Protein AF-A0A6N7FIV6-F1 (afdb_monomer_lite)

pLDDT: mean 71.94, std 13.01, range [30.47, 88.19]

Foldseek 3Di:
DDDDDDDDPFFPKDKWFFDPVVVVVCVVVLCVLQVVLVVLQVVLVVCPPVDDVVSNVVSVVSNVVSCVVSVVVVVVVQQAFGMWIDGPQWIWGHGNHDIDIDGLQQFAEWEWDDDPNWIKIWTAGPVRDIDIHTCNIPCNVVVVVVSCVSPVNYHYHYPPPVPD

Secondary structure (DSSP, 8-state):
-------------EEEEBPHHHHHHHHHHHIIIIIHHHHHHHHHHHTG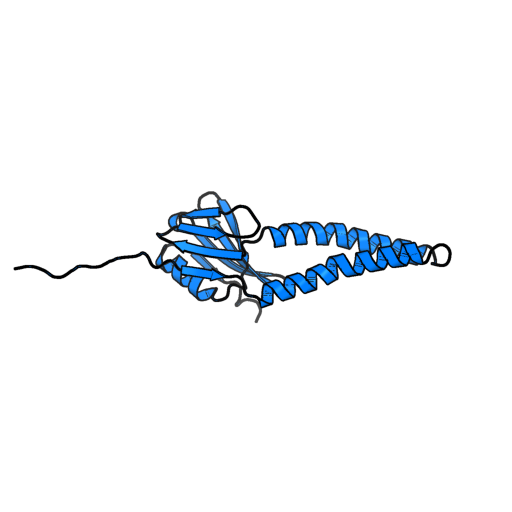GGS-HHHHHHHHHHHHHHHHHHHHHHHHHHTSEEEEEEETTEEEEEESS--EEEEGGGEEEEEEEEETTEEEEEEEETTSPEEEEES-BTTHHHHHHHHHHH-TT-EEEE-GGG--

Radius of gyration: 22.64 Å; chains: 1; bounding box: 50×46×78 Å

Structure (mmCIF, N/CA/C/O backbone):
data_AF-A0A6N7FIV6-F1
#
_entry.id   AF-A0A6N7FIV6-F1
#
loop_
_atom_site.group_PDB
_atom_site.id
_atom_site.type_symbol
_atom_site.label_atom_id
_atom_site.label_alt_id
_atom_site.label_comp_id
_atom_site.label_asym_id
_atom_site.label_entity_id
_atom_site.label_seq_id
_atom_site.pdbx_PDB_ins_code
_atom_site.Cartn_x
_atom_site.Cartn_y
_atom_site.Cartn_z
_atom_site.occupancy
_atom_site.B_iso_or_equiv
_atom_site.auth_seq_id
_atom_site.auth_comp_id
_atom_site.auth_asym_id
_atom_site.auth_atom_id
_atom_site.pdbx_PDB_model_num
ATOM 1 N N . MET A 1 1 ? -23.741 -34.249 41.414 1.00 38.47 1 MET A N 1
ATOM 2 C CA . MET A 1 1 ? -22.279 -34.262 41.183 1.00 38.47 1 MET A CA 1
ATOM 3 C C . MET A 1 1 ? -22.027 -33.579 39.847 1.00 38.47 1 MET A C 1
ATOM 5 O O . MET A 1 1 ? -22.853 -33.759 38.964 1.00 38.47 1 MET A O 1
ATOM 9 N N . GLY A 1 2 ? -21.026 -32.690 39.804 1.00 35.00 2 GLY A N 1
ATOM 10 C CA . GLY A 1 2 ? -20.887 -31.552 38.875 1.00 35.00 2 GLY A CA 1
ATOM 11 C C . GLY A 1 2 ? -20.759 -31.904 37.394 1.00 35.00 2 GLY A C 1
ATOM 12 O O . GLY A 1 2 ? -20.606 -33.063 37.041 1.00 35.00 2 GLY A O 1
ATOM 13 N N . GLY A 1 3 ? -20.808 -30.966 36.459 1.00 32.06 3 GLY A N 1
ATOM 14 C CA . GLY A 1 3 ? -20.858 -29.503 36.459 1.00 32.06 3 GLY A CA 1
ATOM 15 C C . GLY A 1 3 ? -20.704 -29.089 34.979 1.00 32.06 3 GLY A C 1
ATOM 16 O O . GLY A 1 3 ? -20.146 -29.874 34.209 1.00 32.06 3 GLY A O 1
ATOM 17 N N . PRO A 1 4 ? -21.245 -27.946 34.532 1.00 41.91 4 PRO A N 1
ATOM 18 C CA . PRO A 1 4 ? -21.159 -27.526 33.134 1.00 41.91 4 PRO A CA 1
ATOM 19 C C . PRO A 1 4 ? -19.727 -27.077 32.809 1.00 41.91 4 PRO A C 1
ATOM 21 O O . PRO A 1 4 ? -19.165 -26.253 33.526 1.00 41.91 4 PRO A O 1
ATOM 24 N N . ASN A 1 5 ? -19.129 -27.613 31.741 1.00 42.50 5 ASN A N 1
ATOM 25 C CA . ASN A 1 5 ? -17.876 -27.075 31.212 1.00 42.50 5 ASN A CA 1
ATOM 26 C C . ASN A 1 5 ? -18.172 -25.741 30.516 1.00 42.50 5 ASN A C 1
ATOM 28 O O . ASN A 1 5 ? -18.743 -25.699 29.427 1.00 42.50 5 ASN A O 1
ATOM 32 N N . GLU A 1 6 ? -17.803 -24.668 31.203 1.00 45.75 6 GLU A N 1
ATOM 33 C CA . GLU A 1 6 ? -17.702 -23.296 30.717 1.00 45.75 6 GLU A CA 1
ATOM 34 C C . GLU A 1 6 ? -16.519 -23.108 29.724 1.00 45.75 6 GLU A C 1
ATOM 36 O O . GLU A 1 6 ? -15.737 -24.037 29.501 1.00 45.75 6 GLU A O 1
ATOM 41 N N . PRO A 1 7 ? -16.433 -21.946 29.043 1.00 44.00 7 PRO A N 1
ATOM 42 C CA . PRO A 1 7 ? -16.134 -21.837 27.618 1.00 44.00 7 PRO A CA 1
ATOM 43 C C . PRO A 1 7 ? -14.657 -21.567 27.303 1.00 44.00 7 PRO A C 1
ATOM 45 O O . PRO A 1 7 ? -13.984 -20.778 27.963 1.00 44.00 7 PRO A O 1
ATOM 48 N N . GLY A 1 8 ? -14.167 -22.151 26.208 1.00 30.47 8 GLY A N 1
ATOM 49 C CA . GLY A 1 8 ? -12.886 -21.780 25.606 1.00 30.47 8 GLY A CA 1
ATOM 50 C C . GLY A 1 8 ? -13.025 -20.499 24.789 1.00 30.47 8 GLY A C 1
ATOM 51 O O . GLY A 1 8 ? -13.225 -20.559 23.579 1.00 30.47 8 GLY A O 1
ATOM 52 N N . GLY A 1 9 ? -12.944 -19.345 25.451 1.00 35.38 9 GLY A N 1
ATOM 53 C CA . GLY A 1 9 ? -12.804 -18.041 24.805 1.00 35.38 9 GLY A CA 1
ATOM 54 C C . GLY A 1 9 ? -11.436 -17.911 24.138 1.00 35.38 9 GLY A C 1
ATOM 55 O O . GLY A 1 9 ? -10.504 -17.383 24.733 1.00 35.38 9 GLY A O 1
ATOM 56 N N . GLY A 1 10 ? -11.307 -18.416 22.912 1.00 34.97 10 GLY A N 1
ATOM 57 C CA . GLY A 1 10 ? -10.235 -18.012 22.008 1.00 34.97 10 GLY A CA 1
ATOM 58 C C . GLY A 1 10 ? -10.625 -16.683 21.375 1.00 34.97 10 GLY A C 1
ATOM 59 O O . GLY A 1 10 ? -11.652 -16.616 20.698 1.00 34.97 10 GLY A O 1
ATOM 60 N N . GLY A 1 11 ? -9.846 -15.625 21.611 1.00 49.06 11 GLY A N 1
ATOM 61 C CA . GLY A 1 11 ? -9.978 -14.385 20.851 1.00 49.06 11 GLY A CA 1
ATOM 62 C C . GLY A 1 11 ? -9.944 -14.728 19.363 1.00 49.06 11 GLY A C 1
ATOM 63 O O . GLY A 1 11 ? -9.044 -15.432 18.909 1.00 49.06 11 GLY A O 1
ATOM 64 N N . ALA A 1 12 ? -10.978 -14.338 18.617 1.00 64.69 12 ALA A N 1
ATOM 65 C CA . ALA A 1 12 ? -11.106 -14.713 17.217 1.00 64.69 12 ALA A CA 1
ATOM 66 C C . ALA A 1 12 ? -9.982 -14.046 16.416 1.00 64.69 12 ALA A C 1
ATOM 68 O O . ALA A 1 12 ? -10.079 -12.874 16.057 1.00 64.69 12 ALA A O 1
ATOM 69 N N . ARG A 1 13 ? -8.903 -14.790 16.161 1.00 79.81 13 ARG A N 1
ATOM 70 C CA . ARG A 1 13 ? -7.835 -14.381 15.255 1.00 79.81 13 ARG A CA 1
ATOM 71 C C . ARG A 1 13 ? -8.432 -14.208 13.864 1.00 79.81 13 ARG A C 1
ATOM 73 O O . ARG A 1 13 ? -8.886 -15.178 13.258 1.00 79.81 13 ARG A O 1
ATOM 80 N N . GLN A 1 14 ? -8.430 -12.977 13.373 1.00 81.81 14 GLN A N 1
ATOM 81 C CA . GLN A 1 14 ? -8.892 -12.641 12.030 1.00 81.81 14 GLN A CA 1
ATOM 82 C C . GLN A 1 14 ? -7.689 -12.261 11.171 1.00 81.81 14 GLN A C 1
ATOM 84 O O . GLN A 1 14 ? -6.810 -11.519 11.610 1.00 81.81 14 GLN A O 1
ATOM 89 N N . GLU A 1 15 ? -7.618 -12.820 9.966 1.00 85.38 15 GLU A N 1
ATOM 90 C CA . GLU A 1 15 ? -6.507 -12.643 9.035 1.00 85.38 15 GLU A CA 1
ATOM 91 C C . GLU A 1 15 ? -7.041 -12.134 7.697 1.00 85.38 15 GLU A C 1
ATOM 93 O O . GLU A 1 15 ? -7.971 -12.713 7.140 1.00 85.38 15 GLU A O 1
ATOM 98 N N . TRP A 1 16 ? -6.418 -11.080 7.176 1.00 84.44 16 TRP A N 1
ATOM 99 C CA . TRP A 1 16 ? -6.688 -10.515 5.860 1.00 84.44 16 TRP A CA 1
ATOM 100 C C . TRP A 1 16 ? -5.430 -10.602 5.013 1.00 84.44 16 TRP A C 1
ATOM 102 O O . TRP A 1 16 ? -4.357 -10.125 5.403 1.00 84.44 16 TRP A O 1
ATOM 112 N N . ARG A 1 17 ? -5.565 -11.210 3.839 1.00 82.75 17 ARG A N 1
ATOM 113 C CA . ARG A 1 17 ? -4.484 -11.341 2.867 1.00 82.75 17 ARG A CA 1
ATOM 114 C C . ARG A 1 17 ? -4.670 -10.353 1.735 1.00 82.75 17 ARG A C 1
ATOM 116 O O . ARG A 1 17 ? -5.774 -9.894 1.446 1.00 82.75 17 ARG A O 1
ATOM 123 N N . VAL A 1 18 ? -3.549 -9.996 1.128 1.00 77.25 18 VAL A N 1
ATOM 124 C CA . VAL A 1 18 ? -3.545 -9.258 -0.131 1.00 77.25 18 VAL A CA 1
ATOM 125 C C . VAL A 1 18 ? -4.070 -10.174 -1.228 1.00 77.25 18 VAL A C 1
ATOM 127 O O . VAL A 1 18 ? -3.664 -11.331 -1.289 1.00 77.25 18 VAL A O 1
ATOM 130 N N . SER A 1 19 ? -4.955 -9.655 -2.076 1.00 75.44 19 SER A N 1
ATOM 131 C CA . SER A 1 19 ? -5.527 -10.434 -3.174 1.00 75.44 19 SER A CA 1
ATOM 132 C C . SER A 1 19 ? -4.463 -10.893 -4.181 1.00 75.44 19 SER A C 1
ATOM 134 O O . SER A 1 19 ? -3.536 -10.150 -4.527 1.00 75.44 19 SER A O 1
ATOM 136 N N . ASP A 1 20 ? -4.644 -12.099 -4.721 1.00 69.62 20 ASP A N 1
ATOM 137 C CA . ASP A 1 20 ? -3.786 -12.650 -5.780 1.00 69.62 20 ASP A CA 1
ATOM 138 C C . ASP A 1 20 ? -3.790 -11.769 -7.048 1.00 69.62 20 ASP A C 1
ATOM 140 O O . ASP A 1 20 ? -2.776 -11.641 -7.741 1.00 69.62 20 ASP A O 1
ATOM 144 N N . ASP A 1 21 ? -4.909 -11.092 -7.325 1.00 67.81 21 ASP A N 1
ATOM 145 C CA . ASP A 1 21 ? -5.054 -10.151 -8.442 1.00 67.81 21 ASP A CA 1
ATOM 146 C C . ASP A 1 21 ? -4.110 -8.950 -8.315 1.00 67.81 21 ASP A C 1
ATOM 148 O O . ASP A 1 21 ? -3.514 -8.509 -9.307 1.00 67.81 21 ASP A O 1
ATOM 152 N N . PHE A 1 22 ? -3.929 -8.425 -7.102 1.00 68.50 22 PHE A N 1
ATOM 153 C CA . PHE A 1 22 ? -2.961 -7.364 -6.850 1.00 68.50 22 PHE A CA 1
ATOM 154 C C . PHE A 1 22 ? -1.531 -7.870 -7.034 1.00 68.50 22 PHE A C 1
ATOM 156 O O . PHE A 1 22 ? -0.731 -7.194 -7.686 1.00 68.50 22 PHE A O 1
ATOM 163 N N . GLU A 1 23 ? -1.200 -9.070 -6.545 1.00 67.75 23 GLU A N 1
ATOM 164 C CA . GLU A 1 23 ? 0.123 -9.661 -6.777 1.00 67.75 23 GLU A CA 1
ATOM 165 C C . GLU A 1 23 ? 0.413 -9.841 -8.274 1.00 67.75 23 GLU A C 1
ATOM 167 O O . GLU A 1 23 ? 1.519 -9.535 -8.735 1.00 67.75 23 GLU A O 1
ATOM 172 N N . HIS A 1 24 ? -0.590 -10.255 -9.052 1.00 67.12 24 HIS A N 1
ATOM 173 C CA . HIS A 1 24 ? -0.470 -10.415 -10.496 1.00 67.12 24 HIS A CA 1
ATOM 174 C C . HIS A 1 24 ? -0.284 -9.070 -11.214 1.00 67.12 24 HIS A C 1
ATOM 176 O O . HIS A 1 24 ? 0.653 -8.914 -12.002 1.00 67.12 24 HIS A O 1
ATOM 182 N N . ARG A 1 25 ? -1.108 -8.058 -10.902 1.00 69.12 25 ARG A N 1
ATOM 183 C CA . ARG A 1 25 ? -0.983 -6.698 -11.467 1.00 69.12 25 ARG A CA 1
ATOM 184 C C . ARG A 1 25 ? 0.353 -6.058 -11.114 1.00 69.12 25 ARG A C 1
ATOM 186 O O . ARG A 1 25 ? 0.990 -5.452 -11.978 1.00 69.12 25 ARG A O 1
ATOM 193 N N . LEU A 1 26 ? 0.808 -6.226 -9.873 1.00 67.25 26 LEU A N 1
ATOM 194 C CA . LEU A 1 26 ? 2.133 -5.790 -9.451 1.00 67.25 26 LEU A CA 1
ATOM 195 C C . LEU A 1 26 ? 3.231 -6.516 -10.224 1.00 67.25 26 LEU A C 1
ATOM 197 O O . LEU A 1 26 ? 4.162 -5.863 -10.691 1.00 67.25 26 LEU A O 1
ATOM 201 N N . GLY A 1 27 ? 3.128 -7.836 -10.388 1.00 65.44 27 GLY A N 1
ATOM 202 C CA . GLY A 1 27 ? 4.068 -8.635 -11.172 1.00 65.44 27 GLY A CA 1
ATOM 203 C C . GLY A 1 27 ? 4.171 -8.148 -12.619 1.00 65.44 27 GLY A C 1
ATOM 204 O O . GLY A 1 27 ? 5.269 -7.858 -13.099 1.00 65.44 27 GLY A O 1
ATOM 205 N N . CYS A 1 28 ? 3.032 -7.968 -13.290 1.00 68.56 28 CYS A N 1
ATOM 206 C CA . CYS A 1 28 ? 2.961 -7.459 -14.659 1.00 68.56 28 CYS A CA 1
ATOM 207 C C . CYS A 1 28 ? 3.500 -6.027 -14.785 1.00 68.56 28 CYS A C 1
ATOM 209 O O . CYS A 1 28 ? 4.330 -5.757 -15.656 1.00 68.56 28 CYS A O 1
ATOM 211 N N . GLY A 1 29 ? 3.083 -5.112 -13.904 1.00 66.12 29 GLY A N 1
ATOM 212 C CA . GLY A 1 29 ? 3.536 -3.718 -13.920 1.00 66.12 29 GLY A CA 1
ATOM 213 C C . GLY A 1 29 ? 5.039 -3.585 -13.671 1.00 66.12 29 GLY A C 1
ATOM 214 O O . GLY A 1 29 ? 5.708 -2.743 -14.265 1.00 66.12 29 GLY A O 1
ATOM 215 N N . LEU A 1 30 ? 5.597 -4.467 -12.847 1.00 66.00 30 LEU A N 1
ATOM 216 C CA . LEU A 1 30 ? 7.014 -4.500 -12.509 1.00 66.00 30 LEU A CA 1
ATOM 217 C C . LEU A 1 30 ? 7.879 -5.053 -13.650 1.00 66.00 30 LEU A C 1
ATOM 219 O O . LEU A 1 30 ? 8.946 -4.502 -13.936 1.00 66.00 30 LEU A O 1
ATOM 223 N N . ILE A 1 31 ? 7.398 -6.085 -14.349 1.00 66.31 31 ILE A N 1
ATOM 224 C CA . ILE A 1 31 ? 8.018 -6.580 -15.586 1.00 66.31 31 ILE A CA 1
ATOM 225 C C . ILE A 1 31 ? 7.976 -5.496 -16.669 1.00 66.31 3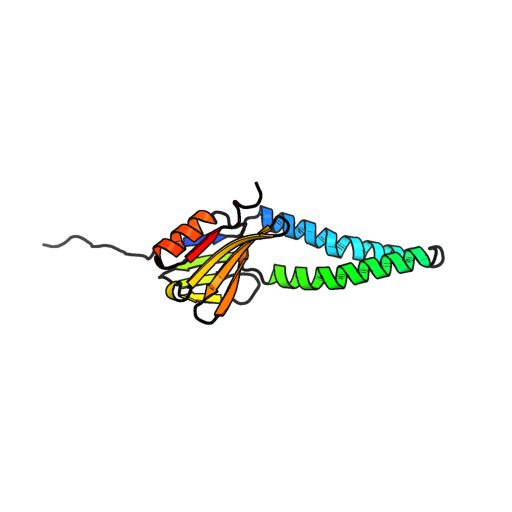1 ILE A C 1
ATOM 227 O O . ILE A 1 31 ? 8.983 -5.267 -17.337 1.00 66.31 31 ILE A O 1
ATOM 231 N N . ALA A 1 32 ? 6.863 -4.775 -16.810 1.00 65.56 32 ALA A N 1
ATOM 232 C CA . ALA A 1 32 ? 6.756 -3.680 -17.770 1.00 65.56 32 ALA A CA 1
ATOM 233 C C . ALA A 1 32 ? 7.696 -2.509 -17.428 1.00 65.56 32 ALA A C 1
ATOM 235 O O . ALA A 1 32 ? 8.384 -1.997 -18.306 1.00 65.56 32 ALA A O 1
ATOM 236 N N . ALA A 1 33 ? 7.779 -2.113 -16.155 1.00 64.94 33 ALA A N 1
ATOM 237 C CA . ALA A 1 33 ? 8.568 -0.958 -15.728 1.00 64.94 33 ALA A CA 1
ATOM 238 C C . ALA A 1 33 ? 10.086 -1.193 -15.761 1.00 64.94 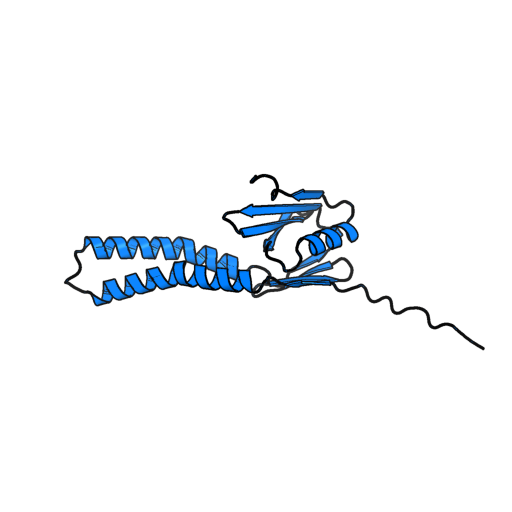33 ALA A C 1
ATOM 240 O O . ALA A 1 33 ? 10.840 -0.242 -15.935 1.00 64.94 33 ALA A O 1
ATOM 241 N N . VAL A 1 34 ? 10.550 -2.433 -15.574 1.00 66.25 34 VAL A N 1
ATOM 242 C CA . VAL A 1 34 ? 11.990 -2.747 -15.495 1.00 66.25 34 VAL A CA 1
ATOM 243 C C . VAL A 1 34 ? 12.446 -3.626 -16.654 1.00 66.25 34 VAL A C 1
ATOM 245 O O . VAL A 1 34 ? 13.481 -3.356 -17.260 1.00 66.25 34 VAL A O 1
ATOM 248 N N . GLY A 1 35 ? 11.675 -4.661 -16.982 1.00 67.94 35 GLY A N 1
ATOM 249 C CA . GLY A 1 35 ? 12.020 -5.641 -18.008 1.00 67.94 35 GLY A CA 1
ATOM 250 C C . GLY A 1 35 ? 12.020 -5.050 -19.413 1.00 67.94 35 GLY A C 1
ATOM 251 O O . GLY A 1 35 ? 12.980 -5.260 -20.150 1.00 67.94 35 GLY A O 1
ATOM 252 N N . VAL A 1 36 ? 11.002 -4.258 -19.770 1.00 69.06 36 VAL A N 1
ATOM 253 C CA . VAL A 1 36 ? 10.925 -3.635 -21.104 1.00 69.06 36 VAL A CA 1
ATOM 254 C C . VAL A 1 36 ? 12.083 -2.649 -21.325 1.00 69.06 36 VAL A C 1
ATOM 256 O O . VAL A 1 36 ? 12.805 -2.815 -22.309 1.00 69.06 36 VAL A O 1
ATOM 259 N N . PRO A 1 37 ? 12.373 -1.690 -20.422 1.00 67.38 37 PRO A N 1
ATOM 260 C CA . PRO A 1 37 ? 13.516 -0.794 -20.599 1.00 67.38 37 PRO A CA 1
ATOM 261 C C . PRO A 1 37 ? 14.865 -1.520 -20.590 1.00 67.38 37 PRO A C 1
ATOM 263 O O . PRO A 1 37 ? 15.748 -1.164 -21.369 1.00 67.38 37 PRO A O 1
ATOM 266 N N . ALA A 1 38 ? 15.040 -2.545 -19.748 1.00 67.44 38 ALA A N 1
ATOM 267 C CA . ALA A 1 38 ? 16.268 -3.342 -19.727 1.00 67.44 38 ALA A CA 1
ATOM 268 C C . ALA A 1 38 ? 16.484 -4.095 -21.048 1.00 67.44 38 ALA A C 1
ATOM 270 O O . ALA A 1 38 ? 17.599 -4.117 -21.571 1.00 67.44 38 ALA A O 1
ATOM 271 N N . TRP A 1 39 ? 15.416 -4.659 -21.618 1.00 71.25 39 TRP A N 1
ATOM 272 C CA . TRP A 1 39 ? 15.445 -5.293 -22.934 1.00 71.25 39 TRP A CA 1
ATOM 273 C C . TRP A 1 39 ? 15.819 -4.298 -24.036 1.00 71.25 39 TRP A C 1
ATOM 275 O O . TRP A 1 39 ? 16.695 -4.590 -24.847 1.00 71.25 39 TRP A O 1
ATOM 285 N N . PHE A 1 40 ? 15.229 -3.097 -24.034 1.00 69.88 40 PHE A N 1
ATOM 286 C CA . PHE A 1 40 ? 15.604 -2.034 -24.974 1.00 69.88 40 PHE A CA 1
ATOM 287 C C . PHE A 1 40 ? 17.071 -1.612 -24.823 1.00 69.88 40 PHE A C 1
ATOM 289 O O . PHE A 1 40 ? 17.744 -1.413 -25.831 1.00 69.88 40 PHE A O 1
ATOM 296 N N . GLY A 1 41 ? 17.593 -1.536 -23.594 1.00 65.19 41 GLY A N 1
ATOM 297 C CA . GLY A 1 41 ? 19.014 -1.288 -23.340 1.00 65.19 41 GLY A CA 1
ATOM 298 C C . GLY A 1 41 ? 19.920 -2.386 -23.911 1.00 65.19 41 GLY A C 1
ATOM 299 O O . GLY A 1 41 ? 20.913 -2.082 -24.569 1.00 65.19 41 GLY A O 1
ATOM 300 N N . LEU A 1 42 ? 19.553 -3.660 -23.730 1.00 69.69 42 LEU A N 1
ATOM 301 C CA . LEU A 1 42 ? 20.278 -4.801 -24.304 1.00 69.69 42 LEU A CA 1
ATOM 302 C C . LEU A 1 42 ? 20.241 -4.804 -25.835 1.00 69.69 42 LEU A C 1
ATOM 304 O O . LEU A 1 42 ? 21.274 -5.009 -26.467 1.00 69.69 42 LEU A O 1
ATOM 308 N N . MET A 1 43 ? 19.079 -4.538 -26.435 1.00 67.81 43 MET A N 1
ATOM 309 C CA . MET A 1 43 ? 18.943 -4.433 -27.889 1.00 67.81 43 MET A CA 1
ATOM 310 C C . MET A 1 43 ? 19.762 -3.264 -28.443 1.00 67.81 43 MET A C 1
ATOM 312 O O . MET A 1 43 ? 20.452 -3.431 -29.443 1.00 67.81 43 MET A O 1
ATOM 316 N N . ALA A 1 44 ? 19.762 -2.107 -27.773 1.00 63.84 44 ALA A N 1
ATOM 317 C CA . ALA A 1 44 ? 20.576 -0.956 -28.165 1.00 63.84 44 ALA A CA 1
ATOM 318 C C . ALA A 1 44 ? 22.086 -1.253 -28.105 1.00 63.84 44 ALA A C 1
ATOM 320 O O . ALA A 1 44 ? 22.828 -0.802 -28.974 1.00 63.84 44 ALA A O 1
ATOM 321 N N . LEU A 1 45 ? 22.540 -2.041 -27.122 1.00 65.31 45 LEU A N 1
ATOM 322 C CA . LEU A 1 45 ? 23.926 -2.520 -27.050 1.00 65.31 45 LEU A CA 1
ATOM 323 C C . LEU A 1 45 ? 24.247 -3.532 -28.162 1.00 65.31 45 LEU A C 1
ATOM 325 O O . LEU A 1 45 ? 25.332 -3.478 -28.738 1.00 65.31 45 LEU A O 1
ATOM 329 N N . ALA A 1 46 ? 23.309 -4.429 -28.480 1.00 67.25 46 ALA A N 1
ATOM 330 C CA . ALA A 1 46 ? 23.469 -5.443 -29.522 1.00 67.25 46 ALA A CA 1
ATOM 331 C C . ALA A 1 46 ? 23.466 -4.857 -30.947 1.00 67.25 46 ALA A C 1
ATOM 333 O O . ALA A 1 46 ? 24.160 -5.374 -31.818 1.00 67.25 46 ALA A O 1
ATOM 334 N N . LEU A 1 47 ? 22.729 -3.764 -31.180 1.00 64.19 47 LEU A N 1
ATOM 335 C CA . LEU A 1 47 ? 22.636 -3.075 -32.476 1.00 64.19 47 LEU A CA 1
ATOM 336 C C . LEU A 1 47 ? 23.920 -2.321 -32.876 1.00 64.19 47 LEU A C 1
ATOM 338 O O . LEU A 1 47 ? 24.080 -1.964 -34.043 1.00 64.19 47 LEU A O 1
ATOM 342 N N . GLY A 1 48 ? 24.863 -2.113 -31.950 1.00 64.88 48 GLY A N 1
ATOM 343 C CA . GLY A 1 48 ? 26.205 -1.615 -32.265 1.00 64.88 48 GLY A CA 1
ATOM 344 C C . GLY A 1 48 ? 26.239 -0.343 -33.134 1.00 64.88 48 GLY A C 1
ATOM 345 O O . GLY A 1 48 ? 25.383 0.533 -33.029 1.00 64.88 48 GLY A O 1
ATOM 346 N N . ARG A 1 49 ? 27.261 -0.238 -34.001 1.00 56.69 49 ARG A N 1
ATOM 347 C CA . ARG A 1 49 ? 27.574 0.932 -34.862 1.00 56.69 49 ARG A CA 1
ATOM 348 C C . ARG A 1 49 ? 26.474 1.338 -35.859 1.00 56.69 49 ARG A C 1
ATOM 350 O O . ARG A 1 49 ? 26.642 2.365 -36.511 1.00 56.69 49 ARG A O 1
ATOM 357 N N . GLU A 1 50 ? 25.404 0.561 -36.002 1.00 59.94 50 GLU A N 1
ATOM 358 C CA . GLU A 1 50 ? 24.351 0.785 -37.005 1.00 59.94 50 GLU A CA 1
ATOM 359 C C . GLU A 1 50 ? 23.135 1.543 -36.452 1.00 59.94 50 GLU A C 1
ATOM 361 O O . GLU A 1 50 ? 22.327 2.068 -37.218 1.00 59.94 50 GLU A O 1
ATOM 366 N N . ALA A 1 51 ? 23.022 1.679 -35.127 1.00 56.44 51 ALA A N 1
ATOM 367 C CA . ALA A 1 51 ? 21.999 2.514 -34.514 1.00 56.44 51 ALA A CA 1
ATOM 368 C C . ALA A 1 51 ? 22.413 3.993 -34.567 1.00 56.44 51 ALA A C 1
ATOM 370 O O . ALA A 1 51 ? 23.487 4.378 -34.099 1.00 56.44 51 ALA A O 1
ATOM 371 N N . SER A 1 52 ? 21.545 4.852 -35.110 1.00 64.31 52 SER A N 1
ATOM 372 C CA . SER A 1 52 ? 21.748 6.300 -35.049 1.00 64.31 52 SER A CA 1
ATOM 373 C C . SER A 1 52 ? 21.912 6.722 -33.584 1.00 64.31 52 SER A C 1
ATOM 375 O O . SER A 1 52 ? 21.113 6.347 -32.724 1.00 64.31 52 SER A O 1
ATOM 377 N N . GLY A 1 53 ? 22.965 7.488 -33.275 1.00 63.88 53 GLY A N 1
ATOM 378 C CA . GLY A 1 53 ? 23.340 7.803 -31.888 1.00 63.88 53 GLY A CA 1
ATOM 379 C C . GLY A 1 53 ? 22.202 8.401 -31.049 1.00 63.88 53 GLY A C 1
ATOM 380 O O . GLY A 1 53 ? 22.166 8.217 -29.838 1.00 63.88 53 GLY A O 1
ATOM 381 N N . LEU A 1 54 ? 21.218 9.037 -31.691 1.00 67.56 54 LEU A N 1
ATOM 382 C CA . LEU A 1 54 ? 20.031 9.582 -31.038 1.00 67.56 54 LEU A CA 1
ATOM 383 C C . LEU A 1 54 ? 19.093 8.495 -30.477 1.00 67.56 54 LEU A C 1
ATOM 385 O O . LEU A 1 54 ? 18.592 8.653 -29.368 1.00 67.56 54 LEU A O 1
ATOM 389 N N . ALA A 1 55 ? 18.898 7.372 -31.177 1.00 68.69 55 ALA A N 1
ATOM 390 C CA . ALA A 1 55 ? 18.063 6.269 -30.690 1.00 68.69 55 ALA A CA 1
ATOM 391 C C . ALA A 1 55 ? 18.685 5.587 -29.460 1.00 68.69 55 ALA A C 1
ATOM 393 O O . ALA A 1 55 ? 17.984 5.278 -28.497 1.00 68.69 55 ALA A O 1
ATOM 394 N N . VAL A 1 56 ? 20.013 5.428 -29.461 1.00 70.38 56 VAL A N 1
ATOM 395 C CA . VAL A 1 56 ? 20.763 4.873 -28.324 1.00 70.38 56 VAL A CA 1
ATOM 396 C C . VAL A 1 56 ? 20.665 5.796 -27.108 1.00 70.38 56 VAL A C 1
ATOM 398 O O . VAL A 1 56 ? 20.402 5.324 -26.003 1.00 70.38 56 VAL A O 1
ATOM 401 N N . VAL A 1 57 ? 20.807 7.112 -27.305 1.00 70.62 57 VAL A N 1
ATOM 402 C CA . VAL A 1 57 ? 20.673 8.107 -26.229 1.00 70.62 57 VAL A CA 1
ATOM 403 C C . VAL A 1 57 ? 19.256 8.110 -25.652 1.00 70.62 57 VAL A C 1
ATOM 405 O O . VAL A 1 57 ? 19.102 8.077 -24.433 1.00 70.62 57 VAL A O 1
ATOM 408 N N . VAL A 1 58 ? 18.217 8.085 -26.493 1.00 73.25 58 VAL A N 1
ATOM 409 C CA . VAL A 1 58 ? 16.818 8.033 -26.031 1.00 73.25 58 VAL A CA 1
ATOM 410 C C . VAL A 1 58 ? 16.541 6.745 -25.250 1.00 73.25 58 VAL A C 1
ATOM 412 O O . VAL A 1 58 ? 15.953 6.810 -24.171 1.00 73.25 58 VAL A O 1
ATOM 415 N N . ALA A 1 59 ? 17.013 5.589 -25.727 1.00 71.62 59 ALA A N 1
ATOM 416 C CA . ALA A 1 59 ? 16.866 4.320 -25.013 1.00 71.62 59 ALA A CA 1
ATOM 417 C C . ALA A 1 59 ? 17.563 4.347 -23.640 1.00 71.62 59 ALA A C 1
ATOM 419 O O . ALA A 1 59 ? 16.982 3.910 -22.646 1.00 71.62 59 ALA A O 1
ATOM 420 N N . PHE A 1 60 ? 18.768 4.920 -23.556 1.00 72.38 60 PHE A N 1
ATOM 421 C CA . PHE A 1 60 ? 19.496 5.069 -22.293 1.00 72.38 60 PHE A CA 1
ATOM 422 C C . PHE A 1 60 ? 18.796 6.011 -21.313 1.00 72.38 60 PHE A C 1
ATOM 424 O O . PHE A 1 60 ? 18.726 5.711 -20.123 1.00 72.38 60 PHE A O 1
ATOM 431 N N . VAL A 1 61 ? 18.257 7.134 -21.796 1.00 73.69 61 VAL A N 1
ATOM 432 C CA . VAL A 1 61 ? 17.501 8.079 -20.963 1.00 73.69 61 VAL A CA 1
ATOM 433 C C . VAL A 1 61 ? 16.229 7.421 -20.433 1.00 73.69 61 VAL A C 1
ATOM 435 O O . VAL A 1 61 ? 15.964 7.500 -19.236 1.00 73.69 61 VAL A O 1
ATOM 438 N N . LEU A 1 62 ? 15.478 6.710 -21.278 1.00 73.81 62 LEU A N 1
ATOM 439 C CA . LEU A 1 62 ? 14.286 5.972 -20.850 1.00 73.81 62 LEU A CA 1
ATOM 440 C C . LEU A 1 62 ? 14.631 4.873 -19.840 1.00 73.81 62 LEU A C 1
ATOM 442 O O . LEU A 1 62 ? 13.936 4.737 -18.836 1.00 73.81 62 LEU A O 1
ATOM 446 N N . PHE A 1 63 ? 15.726 4.138 -20.052 1.00 72.38 63 PHE A N 1
ATOM 447 C CA . PHE A 1 63 ? 16.214 3.153 -19.089 1.00 72.38 63 PHE A CA 1
ATOM 448 C C . PHE A 1 63 ? 16.613 3.797 -17.758 1.00 72.38 63 PHE A C 1
ATOM 450 O O . PHE A 1 63 ? 16.227 3.305 -16.702 1.00 72.38 63 PHE A O 1
ATOM 457 N N . ALA A 1 64 ? 17.338 4.916 -17.782 1.00 70.69 64 ALA A N 1
ATOM 458 C CA . ALA A 1 64 ? 17.744 5.627 -16.575 1.00 70.69 64 ALA A CA 1
ATOM 459 C C . ALA A 1 64 ? 16.534 6.172 -15.799 1.00 70.69 64 ALA A C 1
ATOM 461 O O . ALA A 1 64 ? 16.466 6.024 -14.578 1.00 70.69 64 ALA A O 1
ATOM 462 N N . VAL A 1 65 ? 15.541 6.742 -16.488 1.00 75.31 65 VAL A N 1
ATOM 463 C CA . VAL A 1 65 ? 14.277 7.193 -15.880 1.00 75.31 65 VAL A CA 1
ATOM 464 C C . VAL A 1 65 ? 13.507 6.007 -15.294 1.00 75.31 65 VAL A C 1
ATOM 466 O O . VAL A 1 65 ? 13.093 6.040 -14.136 1.00 75.31 65 VAL A O 1
ATOM 469 N N . ALA A 1 66 ? 13.381 4.913 -16.042 1.00 70.50 66 ALA A N 1
ATOM 470 C CA . ALA A 1 66 ? 12.725 3.704 -15.564 1.00 70.50 66 ALA A CA 1
ATOM 471 C C . ALA A 1 66 ? 13.446 3.078 -14.361 1.00 70.50 66 ALA A C 1
ATOM 473 O O . ALA A 1 66 ? 12.798 2.651 -13.413 1.00 70.50 66 ALA A O 1
ATOM 474 N N . ALA A 1 67 ? 14.778 3.067 -14.338 1.00 70.12 67 ALA A N 1
ATOM 475 C CA . ALA A 1 67 ? 15.548 2.559 -13.208 1.00 70.12 67 ALA A CA 1
ATOM 476 C C . ALA A 1 67 ? 15.399 3.467 -11.976 1.00 70.12 67 ALA A C 1
ATOM 478 O O . ALA A 1 67 ? 15.175 2.975 -10.870 1.00 70.12 67 ALA A O 1
ATOM 479 N N . THR A 1 68 ? 15.475 4.787 -12.157 1.00 70.94 68 THR A N 1
ATOM 480 C CA . THR A 1 68 ? 15.381 5.770 -11.062 1.00 70.94 68 THR A CA 1
ATOM 481 C C . THR A 1 68 ? 13.983 5.869 -10.459 1.00 70.94 68 THR A C 1
ATOM 483 O O . THR A 1 68 ? 13.877 6.102 -9.259 1.00 70.94 68 THR A O 1
ATOM 486 N N . VAL A 1 69 ? 12.920 5.637 -11.232 1.00 71.25 69 VAL A N 1
ATOM 487 C CA . VAL A 1 69 ? 11.531 5.636 -10.733 1.00 71.25 69 VAL A CA 1
ATOM 488 C C . VAL A 1 69 ? 11.077 4.228 -10.334 1.00 71.25 69 VAL A C 1
ATOM 490 O O . VAL A 1 69 ? 10.489 4.026 -9.268 1.00 71.25 69 VAL A O 1
ATOM 493 N N . GLY A 1 70 ? 11.400 3.234 -11.158 1.00 66.06 70 GLY A N 1
ATOM 494 C CA . GLY A 1 70 ? 10.978 1.847 -11.009 1.00 66.06 70 GLY A CA 1
ATOM 495 C C . GLY A 1 70 ? 11.652 1.127 -9.847 1.00 66.06 70 GLY A C 1
ATOM 496 O O . GLY A 1 70 ? 10.961 0.451 -9.091 1.00 66.06 70 GLY A O 1
ATOM 497 N N . LEU A 1 71 ? 12.964 1.294 -9.616 1.00 66.75 71 LEU A N 1
ATOM 498 C CA . LEU A 1 71 ? 13.642 0.616 -8.496 1.00 66.75 71 LEU A CA 1
ATOM 499 C C . LEU A 1 71 ? 13.137 1.081 -7.119 1.00 66.75 71 LEU A C 1
ATOM 501 O O . LEU A 1 71 ? 12.904 0.224 -6.261 1.00 66.75 71 LEU A O 1
ATOM 505 N N . PRO A 1 72 ? 12.936 2.387 -6.851 1.00 65.88 72 PRO A N 1
ATOM 506 C CA . PRO A 1 72 ? 12.333 2.827 -5.596 1.00 65.88 72 PRO A CA 1
ATOM 507 C C . PRO A 1 72 ? 10.888 2.363 -5.436 1.00 65.88 72 PRO A C 1
ATOM 509 O O . PRO A 1 72 ? 10.521 1.941 -4.339 1.00 65.88 72 PRO A O 1
ATOM 512 N N . ALA A 1 73 ? 10.084 2.399 -6.504 1.00 65.56 73 ALA A N 1
ATOM 513 C CA . ALA A 1 73 ? 8.721 1.876 -6.482 1.00 65.56 73 ALA A CA 1
ATOM 514 C C . ALA A 1 73 ? 8.718 0.374 -6.155 1.00 65.56 73 ALA A C 1
ATOM 516 O O . ALA A 1 73 ? 8.036 -0.057 -5.232 1.00 65.56 73 ALA A O 1
ATOM 517 N N . LEU A 1 74 ? 9.587 -0.401 -6.799 1.00 65.88 74 LEU A N 1
ATOM 518 C CA . LEU A 1 74 ? 9.776 -1.833 -6.576 1.00 65.88 74 LEU A CA 1
ATOM 519 C C . LEU A 1 74 ? 10.234 -2.155 -5.153 1.00 65.88 74 LEU A C 1
ATOM 521 O 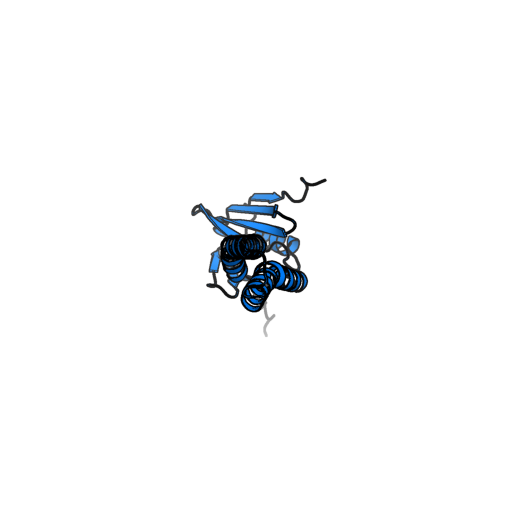O . LEU A 1 74 ? 9.727 -3.080 -4.520 1.00 65.88 74 LEU A O 1
ATOM 525 N N . ARG A 1 75 ? 11.173 -1.373 -4.612 1.00 69.12 75 ARG A N 1
ATOM 526 C CA . ARG A 1 75 ? 11.606 -1.498 -3.214 1.00 69.12 75 ARG A CA 1
ATOM 527 C C . ARG A 1 75 ? 10.485 -1.158 -2.237 1.00 69.12 75 ARG A C 1
ATOM 529 O O . ARG A 1 75 ? 10.411 -1.791 -1.189 1.00 69.12 75 ARG A O 1
ATOM 536 N N . ARG A 1 76 ? 9.632 -0.178 -2.553 1.00 66.75 76 ARG A N 1
ATOM 537 C CA . ARG A 1 76 ? 8.457 0.166 -1.737 1.00 66.75 76 ARG A CA 1
ATOM 538 C C . ARG A 1 76 ? 7.407 -0.940 -1.778 1.00 66.75 76 ARG A C 1
ATOM 540 O O . ARG A 1 76 ? 6.952 -1.344 -0.718 1.00 66.75 76 ARG A O 1
ATOM 547 N N . LEU A 1 77 ? 7.107 -1.474 -2.959 1.00 65.19 77 LEU A N 1
ATOM 548 C CA . LEU A 1 77 ? 6.173 -2.584 -3.156 1.00 65.19 77 LEU A CA 1
ATOM 549 C C . LEU A 1 77 ? 6.641 -3.855 -2.439 1.00 65.19 77 LEU A C 1
ATOM 551 O O . LEU A 1 77 ? 5.877 -4.469 -1.708 1.00 65.19 77 LEU A O 1
ATOM 555 N N . ARG A 1 78 ? 7.932 -4.202 -2.534 1.00 65.19 78 ARG A N 1
ATOM 556 C CA . ARG A 1 78 ? 8.510 -5.344 -1.797 1.00 65.19 78 ARG A CA 1
ATOM 557 C C . ARG A 1 78 ? 8.434 -5.218 -0.275 1.00 65.19 78 ARG A C 1
ATOM 559 O O . ARG A 1 78 ? 8.556 -6.227 0.410 1.00 65.19 78 ARG A O 1
ATOM 566 N N . ARG A 1 79 ? 8.310 -3.998 0.249 1.00 65.38 79 ARG A N 1
ATOM 567 C CA . ARG A 1 79 ? 8.199 -3.724 1.689 1.00 65.38 79 ARG A CA 1
ATOM 568 C C . ARG A 1 79 ? 6.749 -3.631 2.161 1.00 65.38 79 ARG A C 1
ATOM 570 O O . ARG A 1 79 ? 6.545 -3.386 3.346 1.00 65.38 79 ARG A O 1
ATOM 577 N N . MET A 1 80 ? 5.769 -3.786 1.271 1.00 66.75 80 MET A N 1
ATOM 578 C CA . MET A 1 80 ? 4.369 -3.793 1.677 1.00 66.75 80 MET A CA 1
ATOM 579 C C . MET A 1 80 ? 4.045 -5.075 2.457 1.00 66.75 80 MET A C 1
ATOM 581 O O . MET A 1 80 ? 4.560 -6.146 2.116 1.00 66.75 80 MET A O 1
ATOM 585 N N . PRO A 1 81 ? 3.226 -4.973 3.515 1.00 68.88 81 PRO A N 1
ATOM 586 C CA . PRO A 1 81 ? 2.716 -6.144 4.209 1.00 68.88 81 PRO A CA 1
ATOM 587 C C . PRO A 1 81 ? 1.801 -6.935 3.268 1.00 68.88 81 PRO A C 1
ATOM 589 O O . PRO A 1 81 ? 1.009 -6.349 2.536 1.00 68.88 81 PRO A O 1
ATOM 592 N N . THR A 1 82 ? 1.944 -8.259 3.274 1.00 74.25 82 THR A N 1
ATOM 593 C CA . THR A 1 82 ? 1.138 -9.189 2.463 1.00 74.25 82 THR A CA 1
ATOM 594 C C . THR A 1 82 ? 0.017 -9.833 3.277 1.00 74.25 82 THR A C 1
ATOM 596 O O . THR A 1 82 ? -0.888 -10.441 2.716 1.00 74.25 82 THR A O 1
ATOM 599 N N . CYS A 1 83 ? 0.079 -9.716 4.604 1.00 80.88 83 CYS A N 1
ATOM 600 C CA . CYS A 1 83 ? -0.878 -10.286 5.536 1.00 80.88 83 CYS A CA 1
ATOM 601 C C . CYS A 1 83 ? -1.054 -9.347 6.737 1.00 80.88 83 CYS A C 1
ATOM 603 O O . CYS A 1 83 ? -0.080 -8.828 7.293 1.00 80.88 83 CYS A O 1
ATOM 605 N N . VAL A 1 84 ? -2.307 -9.132 7.120 1.00 83.81 84 VAL A N 1
ATOM 606 C CA . VAL A 1 84 ? -2.728 -8.357 8.285 1.00 83.81 84 VAL A CA 1
ATOM 607 C C . VAL A 1 84 ? -3.472 -9.307 9.212 1.00 83.81 84 VAL A C 1
ATOM 609 O O . VAL A 1 84 ? -4.447 -9.923 8.801 1.00 83.81 84 VAL A O 1
ATOM 612 N N . VAL A 1 85 ? -3.021 -9.440 10.454 1.00 85.62 85 VAL A N 1
ATOM 613 C CA . VAL A 1 85 ? -3.652 -10.287 11.471 1.00 85.62 85 VAL A CA 1
ATOM 614 C C . VAL A 1 85 ? -4.093 -9.406 12.628 1.00 85.62 85 VAL A C 1
ATOM 616 O O . VAL A 1 85 ? -3.303 -8.613 13.137 1.00 85.62 85 VAL A O 1
ATOM 619 N N . LEU A 1 86 ? -5.342 -9.554 13.049 1.00 84.88 86 LEU A N 1
ATOM 620 C CA . LEU A 1 86 ? -5.862 -8.977 14.279 1.00 84.88 86 LEU A CA 1
ATOM 621 C C . LEU A 1 86 ? -6.037 -10.100 15.302 1.00 84.88 86 LEU A C 1
ATOM 623 O O . LEU A 1 86 ? -6.820 -11.026 15.089 1.00 84.88 86 LEU A O 1
ATOM 627 N N . GLU A 1 87 ? -5.300 -10.013 16.403 1.00 85.81 87 GLU A N 1
ATOM 628 C CA . GLU A 1 87 ? -5.317 -11.006 17.478 1.00 85.81 87 GLU A CA 1
ATOM 629 C C . GLU A 1 87 ? -5.155 -10.288 18.820 1.00 85.81 87 GLU A C 1
ATOM 631 O O . GLU A 1 87 ? -4.252 -9.471 18.984 1.00 85.81 87 GLU A O 1
ATOM 636 N N . ASP A 1 88 ? -6.070 -10.532 19.760 1.00 83.94 88 ASP A N 1
ATOM 637 C CA . ASP A 1 88 ? -6.039 -9.983 21.126 1.00 83.94 88 ASP A CA 1
ATOM 638 C C . ASP A 1 88 ? -5.846 -8.453 21.220 1.00 83.94 88 ASP A C 1
ATOM 640 O O . ASP A 1 88 ? -5.165 -7.937 22.108 1.00 83.94 88 ASP A O 1
ATOM 644 N N . GLY A 1 89 ? -6.435 -7.697 20.285 1.00 82.50 89 GLY A N 1
ATOM 645 C CA . GLY A 1 89 ? -6.309 -6.232 20.235 1.00 82.50 89 GLY A CA 1
ATOM 646 C C . GLY A 1 89 ? -4.968 -5.732 19.685 1.00 82.50 89 GLY A C 1
ATOM 647 O O . GLY A 1 89 ? -4.693 -4.530 19.720 1.00 82.50 89 GLY A O 1
ATOM 648 N N . TRP A 1 90 ? -4.149 -6.631 19.141 1.00 86.06 90 TRP A N 1
ATOM 649 C CA . TRP A 1 90 ? -2.922 -6.326 18.419 1.00 86.06 90 TRP A CA 1
ATOM 650 C C . TRP A 1 90 ? -3.115 -6.519 16.924 1.00 86.06 90 TRP A C 1
ATOM 652 O O . TRP A 1 90 ? -3.594 -7.553 16.463 1.00 86.06 90 TRP A O 1
ATOM 662 N N . LEU A 1 91 ? -2.681 -5.522 16.162 1.00 86.12 91 LEU A N 1
ATOM 663 C CA . LEU A 1 91 ? -2.566 -5.600 14.720 1.00 86.12 91 LEU A CA 1
ATOM 664 C C . LEU A 1 91 ? -1.143 -6.025 14.364 1.00 86.12 91 LEU A C 1
ATOM 666 O O . LEU A 1 91 ? -0.183 -5.284 14.589 1.00 86.12 91 LEU A O 1
ATOM 670 N N . GLN A 1 92 ? -1.005 -7.220 13.806 1.00 87.06 92 GLN A N 1
ATOM 671 C CA . GLN A 1 92 ? 0.248 -7.742 13.287 1.00 87.06 92 GLN A CA 1
ATOM 672 C C . GLN A 1 92 ? 0.258 -7.641 11.765 1.00 87.06 92 GLN A C 1
ATOM 674 O O . GLN A 1 92 ? -0.638 -8.109 11.072 1.00 87.06 92 GLN A O 1
ATOM 679 N N . LEU A 1 93 ? 1.308 -7.037 11.237 1.00 84.56 93 LEU A N 1
ATOM 680 C CA . LEU A 1 93 ? 1.540 -6.849 9.818 1.00 84.56 93 LEU A CA 1
ATOM 681 C C . LEU A 1 93 ? 2.718 -7.717 9.428 1.00 84.56 93 LEU A C 1
ATOM 683 O O . LEU A 1 93 ? 3.841 -7.493 9.884 1.00 84.56 93 LEU A O 1
ATOM 687 N N . SER A 1 94 ? 2.451 -8.705 8.589 1.00 79.62 94 SER A N 1
ATOM 688 C CA . SER A 1 94 ? 3.436 -9.666 8.116 1.00 79.62 94 SER A CA 1
ATOM 689 C C . SER A 1 94 ? 3.609 -9.534 6.608 1.00 79.62 94 SER A C 1
ATOM 691 O O . SER A 1 94 ? 2.664 -9.268 5.867 1.00 79.62 94 SER A O 1
ATOM 693 N N . GLY A 1 95 ? 4.839 -9.694 6.132 1.00 73.62 95 GLY A N 1
ATOM 694 C CA . GLY A 1 95 ? 5.139 -9.661 4.706 1.00 73.62 95 GLY A CA 1
ATOM 695 C C . GLY A 1 95 ? 6.579 -10.039 4.402 1.00 73.62 95 GLY A C 1
ATOM 696 O O . GLY A 1 95 ? 7.267 -10.621 5.234 1.00 73.62 95 GLY A O 1
ATOM 697 N N . ARG A 1 96 ? 7.066 -9.674 3.210 1.00 65.00 96 ARG A N 1
ATOM 698 C CA . ARG A 1 96 ? 8.482 -9.866 2.830 1.00 65.00 96 ARG A CA 1
ATOM 699 C C . ARG A 1 96 ? 9.441 -8.889 3.536 1.00 65.00 96 ARG A C 1
ATOM 701 O O . ARG A 1 96 ? 10.654 -8.998 3.372 1.00 65.00 96 ARG A O 1
ATOM 708 N N . GLY A 1 97 ? 8.899 -7.915 4.268 1.00 64.81 97 GLY A N 1
ATOM 709 C CA . GLY A 1 97 ? 9.629 -6.943 5.081 1.00 64.81 97 GLY A CA 1
ATOM 710 C C . GLY A 1 97 ? 9.621 -7.275 6.581 1.00 64.81 97 GLY A C 1
ATOM 711 O O . GLY A 1 97 ? 9.200 -8.361 6.967 1.00 64.81 97 GLY A O 1
ATOM 712 N N . PRO A 1 98 ? 10.092 -6.350 7.437 1.00 65.25 98 PRO A N 1
ATOM 713 C CA . PRO A 1 98 ? 10.039 -6.532 8.884 1.00 65.25 98 PRO A CA 1
ATOM 714 C C . PRO A 1 98 ? 8.586 -6.623 9.359 1.00 65.25 98 PRO A C 1
ATOM 716 O O . PRO A 1 98 ? 7.780 -5.746 9.036 1.00 65.25 98 PRO A O 1
ATOM 719 N N . SER A 1 99 ? 8.270 -7.660 10.135 1.00 76.75 99 SER A N 1
ATOM 720 C CA . SER A 1 99 ? 6.963 -7.786 10.774 1.00 76.75 99 SER A CA 1
ATOM 721 C C . SER A 1 99 ? 6.762 -6.650 11.773 1.00 76.75 99 SER A C 1
ATOM 723 O O . SER A 1 99 ? 7.642 -6.366 12.589 1.00 76.75 99 SER A O 1
ATOM 725 N N . LEU A 1 100 ? 5.608 -5.992 11.702 1.00 80.69 100 LEU A N 1
ATOM 726 C CA . LEU A 1 100 ? 5.251 -4.890 12.589 1.00 80.69 100 LEU A CA 1
ATOM 727 C C . LEU A 1 100 ? 4.039 -5.299 13.417 1.00 80.69 100 LEU A C 1
ATOM 729 O O . LEU A 1 100 ? 2.994 -5.591 12.854 1.00 80.69 100 LEU A O 1
ATOM 733 N N . ALA A 1 101 ? 4.165 -5.285 14.739 1.00 85.38 101 ALA A N 1
ATOM 734 C CA . ALA A 1 101 ? 3.037 -5.446 15.646 1.00 85.38 101 ALA A CA 1
ATOM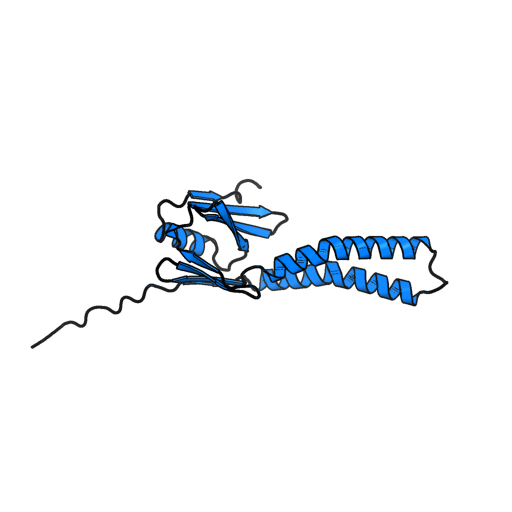 735 C C . ALA A 1 101 ? 2.746 -4.106 16.324 1.00 85.38 101 ALA A C 1
ATOM 737 O O . ALA A 1 101 ? 3.661 -3.449 16.825 1.00 85.38 101 ALA A O 1
ATOM 738 N N . LEU A 1 102 ? 1.484 -3.690 16.320 1.00 86.44 102 LEU A N 1
ATOM 739 C CA . LEU A 1 102 ? 1.035 -2.461 16.963 1.00 86.44 102 LEU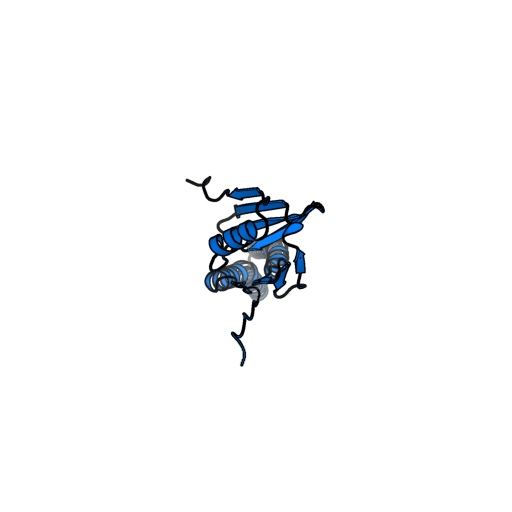 A CA 1
ATOM 740 C C . LEU A 1 102 ? -0.309 -2.682 17.664 1.00 86.44 102 LEU A C 1
ATOM 742 O O . LEU A 1 102 ? -1.171 -3.368 17.117 1.00 86.44 102 LEU A O 1
ATOM 746 N N . PRO A 1 103 ? -0.507 -2.126 18.867 1.00 87.69 103 PRO A N 1
ATOM 747 C CA . PRO A 1 103 ? -1.776 -2.261 19.561 1.00 87.69 103 PRO A CA 1
ATOM 748 C C . PRO A 1 103 ? -2.831 -1.408 18.851 1.00 87.69 103 PRO A C 1
ATOM 750 O O . PRO A 1 103 ? -2.567 -0.263 18.478 1.00 87.69 103 PRO A O 1
ATOM 753 N N . VAL A 1 104 ? -4.037 -1.947 18.672 1.00 85.19 104 VAL A N 1
ATOM 754 C CA . VAL A 1 104 ? -5.133 -1.249 17.977 1.00 85.19 104 VAL A CA 1
ATOM 755 C C . VAL A 1 104 ? -5.573 0.003 18.737 1.00 85.19 104 VAL A C 1
ATOM 757 O O . VAL A 1 104 ? -5.980 0.989 18.125 1.00 85.19 104 VAL A O 1
ATOM 760 N N . SER A 1 105 ? -5.401 0.013 20.060 1.00 86.25 105 SER A N 1
ATOM 761 C CA . SER A 1 105 ? -5.616 1.193 20.902 1.00 86.25 105 SER A CA 1
ATOM 762 C C . SER A 1 105 ? -4.683 2.360 20.573 1.00 86.25 105 SER A C 1
ATOM 764 O O . SER A 1 105 ? -5.047 3.503 20.817 1.00 86.25 105 SER A O 1
ATOM 766 N N . ALA A 1 106 ? -3.507 2.106 19.989 1.00 86.25 106 ALA A N 1
ATOM 767 C CA . ALA A 1 106 ? -2.592 3.168 19.576 1.00 86.25 106 ALA A CA 1
ATOM 768 C C . ALA A 1 106 ? -2.922 3.754 18.193 1.00 86.25 106 ALA A C 1
ATOM 770 O O . ALA A 1 106 ? -2.245 4.688 17.761 1.00 86.25 106 ALA A O 1
ATOM 771 N N . ILE A 1 107 ? -3.911 3.205 17.477 1.00 86.94 107 ILE A N 1
ATOM 772 C CA . ILE A 1 107 ? -4.377 3.718 16.185 1.00 86.94 107 ILE A CA 1
ATOM 773 C C . ILE A 1 107 ? -5.435 4.794 16.448 1.00 86.94 107 ILE A C 1
ATOM 775 O O . ILE A 1 107 ? -6.479 4.508 17.027 1.00 86.94 107 ILE A O 1
ATOM 779 N N . GLN A 1 108 ? -5.185 6.025 16.002 1.00 88.19 108 GLN A N 1
ATOM 780 C CA . GLN A 1 108 ? -6.128 7.141 16.154 1.00 88.19 108 GLN A CA 1
ATOM 781 C C . GLN A 1 108 ? -7.066 7.261 14.966 1.00 88.19 108 GLN A C 1
ATOM 783 O O . GLN A 1 108 ? -8.267 7.475 15.133 1.00 88.19 108 GLN A O 1
ATOM 788 N N . SER A 1 109 ? -6.515 7.147 13.760 1.00 86.69 109 SER A N 1
ATOM 789 C CA . SER A 1 109 ? -7.299 7.297 12.547 1.00 86.69 109 SER A CA 1
ATOM 790 C C . SER A 1 109 ? -6.865 6.352 11.443 1.00 86.69 109 SER A C 1
ATOM 792 O O . SER A 1 109 ? -5.719 5.897 11.373 1.00 86.69 109 SER A O 1
ATOM 794 N N . VAL A 1 110 ? -7.822 6.056 10.576 1.00 86.62 110 VAL A N 1
ATOM 795 C CA . VAL A 1 110 ? -7.656 5.250 9.378 1.00 86.62 110 VAL A CA 1
ATOM 796 C C . VAL A 1 110 ? -8.152 6.068 8.202 1.00 86.62 110 VAL A C 1
ATOM 798 O O . VAL A 1 110 ? -9.302 6.498 8.174 1.00 86.62 110 VAL A O 1
ATOM 801 N N . GLU A 1 111 ? -7.276 6.287 7.231 1.00 86.62 111 GLU A N 1
ATOM 802 C CA . GLU A 1 111 ? -7.635 6.889 5.954 1.00 86.62 111 GLU A CA 1
ATOM 803 C C . GLU A 1 111 ? -7.613 5.817 4.875 1.00 86.62 111 GLU A C 1
ATOM 805 O O . GLU A 1 111 ? -6.592 5.157 4.664 1.00 86.62 111 GLU A O 1
ATOM 810 N N . VAL A 1 112 ? -8.728 5.676 4.171 1.00 83.75 112 VAL A N 1
ATOM 811 C CA . VAL A 1 112 ? -8.844 4.835 2.983 1.00 83.75 112 VAL A CA 1
ATOM 812 C C . VAL A 1 112 ? -8.875 5.754 1.776 1.00 83.75 112 VAL A C 1
ATOM 814 O O . VAL A 1 112 ? -9.671 6.689 1.716 1.00 83.75 112 VAL A O 1
ATOM 817 N N . GLY A 1 113 ? -7.991 5.530 0.811 1.00 77.94 113 GLY A N 1
ATOM 818 C CA . GLY A 1 113 ? -7.962 6.338 -0.400 1.00 77.94 113 GLY A CA 1
ATOM 819 C C . GLY A 1 113 ? -7.400 5.587 -1.590 1.00 77.94 113 GLY A C 1
ATOM 820 O O . GLY A 1 113 ? -6.462 4.801 -1.457 1.00 77.94 113 GLY A O 1
ATOM 821 N N . ALA A 1 114 ? -7.947 5.881 -2.765 1.00 66.62 114 ALA A N 1
ATOM 822 C CA . ALA A 1 114 ? -7.426 5.408 -4.035 1.00 66.62 114 ALA A CA 1
ATOM 823 C C . ALA A 1 114 ? -6.390 6.405 -4.570 1.00 66.62 114 ALA A C 1
ATOM 825 O O . ALA A 1 114 ? -6.656 7.603 -4.670 1.00 66.62 114 ALA A O 1
ATOM 826 N N . ASN A 1 115 ? -5.197 5.928 -4.923 1.00 60.91 115 ASN A N 1
ATOM 827 C CA . ASN A 1 115 ? -4.213 6.736 -5.637 1.00 60.91 115 ASN A CA 1
ATOM 828 C C . ASN A 1 115 ? -3.675 5.947 -6.830 1.00 60.91 115 ASN A C 1
ATOM 830 O O . ASN A 1 115 ? -3.216 4.818 -6.672 1.00 60.91 115 ASN A O 1
ATOM 834 N N . ALA A 1 116 ? -3.744 6.545 -8.022 1.00 56.41 116 ALA A N 1
ATOM 835 C CA . ALA A 1 116 ? -3.324 5.926 -9.281 1.00 56.41 116 ALA A CA 1
ATOM 836 C C . ALA A 1 116 ? -3.961 4.541 -9.550 1.00 56.41 116 ALA A C 1
ATOM 838 O O . ALA A 1 116 ? -3.307 3.653 -10.090 1.00 56.41 116 ALA A O 1
ATOM 839 N N . GLY A 1 117 ? -5.229 4.354 -9.161 1.00 58.28 117 GLY A N 1
ATOM 840 C CA . GLY A 1 117 ? -5.964 3.097 -9.359 1.00 58.28 117 GLY A CA 1
ATOM 841 C C . GLY A 1 117 ? -5.620 1.979 -8.369 1.00 58.28 117 GLY A C 1
ATOM 842 O O . GLY A 1 117 ? -6.097 0.865 -8.545 1.00 58.28 117 GLY A O 1
ATOM 843 N N . LEU A 1 118 ? -4.811 2.267 -7.344 1.00 63.62 118 LEU A N 1
ATOM 844 C CA . LEU A 1 118 ? -4.545 1.359 -6.233 1.00 63.62 118 LEU A CA 1
ATOM 845 C C . LEU A 1 118 ? -5.205 1.898 -4.969 1.00 63.62 118 LEU A C 1
ATOM 847 O O . LEU A 1 118 ? -4.956 3.042 -4.568 1.00 63.62 118 LEU A O 1
ATOM 851 N N . GLU A 1 119 ? -6.023 1.070 -4.330 1.00 72.56 119 GLU A N 1
ATOM 852 C CA . GLU A 1 119 ? -6.519 1.375 -2.997 1.00 72.56 119 GLU A CA 1
ATOM 853 C C . GLU A 1 119 ? -5.359 1.312 -1.997 1.00 72.56 119 GLU A C 1
ATOM 855 O O . GLU A 1 119 ? -4.470 0.456 -2.059 1.00 72.56 119 GLU A O 1
ATOM 860 N N . SER A 1 120 ? -5.325 2.269 -1.078 1.00 78.75 120 SER A N 1
ATOM 861 C CA . SER A 1 120 ? -4.321 2.347 -0.027 1.00 78.75 120 SER A CA 1
ATOM 862 C C . SER A 1 120 ? -4.985 2.714 1.284 1.00 78.75 120 SER A C 1
ATOM 864 O O . SER A 1 120 ? -5.821 3.617 1.339 1.00 78.75 120 SER A O 1
ATOM 866 N N . VAL A 1 121 ? -4.572 2.034 2.346 1.00 83.62 121 VAL A N 1
ATOM 867 C CA . VAL A 1 121 ? -5.060 2.298 3.694 1.00 83.62 121 VAL A CA 1
ATOM 868 C C . VAL A 1 121 ? -3.905 2.829 4.519 1.00 83.62 121 VAL A C 1
ATOM 870 O O . VAL A 1 121 ? -2.790 2.301 4.495 1.00 83.62 121 VAL A O 1
ATOM 873 N N . ARG A 1 122 ? -4.145 3.921 5.232 1.00 86.38 122 ARG A N 1
ATOM 874 C CA . ARG A 1 122 ? -3.161 4.565 6.096 1.00 86.38 122 ARG A CA 1
ATOM 875 C C . ARG A 1 122 ? -3.682 4.552 7.515 1.00 86.38 122 ARG A C 1
ATOM 877 O O . ARG A 1 122 ? -4.720 5.134 7.794 1.00 86.38 122 ARG A O 1
ATOM 884 N N . LEU A 1 123 ? -2.937 3.907 8.398 1.00 87.12 123 LEU A N 1
ATOM 885 C CA . LEU A 1 123 ? -3.181 3.928 9.830 1.00 87.12 123 LEU A CA 1
ATOM 886 C C . LEU A 1 123 ? -2.298 5.012 10.443 1.00 87.12 123 LEU A C 1
ATOM 888 O O . LEU A 1 123 ? -1.073 4.973 10.285 1.00 87.12 123 LEU A O 1
ATOM 892 N N . TYR A 1 124 ? -2.899 5.960 11.145 1.00 86.88 124 TYR A N 1
ATOM 893 C CA . TYR A 1 124 ? -2.186 6.973 11.911 1.00 86.88 124 TYR A CA 1
ATOM 894 C C . TYR A 1 124 ? -2.230 6.597 13.380 1.00 86.88 124 TYR A C 1
ATOM 896 O O . TYR A 1 124 ? -3.289 6.335 13.947 1.00 86.88 124 TYR A O 1
ATOM 904 N N . THR A 1 125 ? -1.052 6.546 13.985 1.00 86.69 125 THR A N 1
ATOM 905 C CA . THR A 1 125 ? -0.895 6.213 15.401 1.00 86.69 125 THR A CA 1
ATOM 906 C C . THR A 1 125 ? -0.743 7.467 16.251 1.00 86.69 125 THR A C 1
ATOM 908 O O . THR A 1 125 ? -0.308 8.503 15.746 1.00 86.69 125 THR A O 1
ATOM 911 N N . GLU A 1 126 ? -0.997 7.356 17.556 1.00 82.50 126 GLU A N 1
ATOM 912 C CA . GLU A 1 126 ? -0.832 8.473 18.506 1.00 82.50 126 GLU A CA 1
ATOM 913 C C . GLU A 1 126 ? 0.588 9.048 18.517 1.00 82.50 126 GLU A C 1
ATOM 915 O O . GLU A 1 126 ? 0.811 10.224 18.786 1.00 82.50 126 GLU A O 1
ATOM 920 N N . GLN A 1 127 ? 1.571 8.213 18.183 1.00 82.50 127 GLN A N 1
ATOM 921 C CA . GLN A 1 127 ? 2.983 8.584 18.121 1.00 82.50 127 GLN A CA 1
ATOM 922 C C . GLN A 1 127 ? 3.348 9.335 16.827 1.00 82.50 127 GLN A C 1
ATOM 924 O O . GLN A 1 127 ? 4.531 9.515 16.535 1.00 82.50 127 GLN A O 1
ATOM 929 N N . GLY A 1 128 ? 2.363 9.701 16.000 1.00 77.94 128 GLY A N 1
ATOM 930 C CA . GLY A 1 128 ? 2.574 10.357 14.709 1.00 77.94 128 GLY A CA 1
ATOM 931 C C . GLY A 1 128 ? 3.177 9.442 13.638 1.00 77.94 128 GLY A C 1
ATOM 932 O O . GLY A 1 128 ? 3.623 9.921 12.596 1.00 77.94 128 GLY A O 1
ATOM 933 N N . ARG A 1 129 ? 3.220 8.120 13.863 1.00 82.31 129 ARG A N 1
ATOM 934 C CA . ARG A 1 129 ? 3.668 7.161 12.842 1.00 82.31 129 ARG A CA 1
ATOM 935 C C . ARG A 1 129 ? 2.516 6.833 11.906 1.00 82.31 129 ARG A C 1
ATOM 937 O O . ARG A 1 129 ? 1.422 6.513 12.372 1.00 82.31 129 ARG A O 1
ATOM 944 N N . THR A 1 130 ? 2.800 6.840 10.606 1.00 83.69 130 THR A N 1
ATOM 945 C CA . THR A 1 130 ? 1.877 6.374 9.569 1.00 83.69 130 THR A CA 1
ATOM 946 C C . THR A 1 130 ? 2.288 4.988 9.100 1.00 83.69 130 THR A C 1
ATOM 948 O O . THR A 1 130 ? 3.394 4.799 8.585 1.00 83.69 130 THR A O 1
ATOM 951 N N . VAL A 1 131 ? 1.381 4.028 9.225 1.00 82.25 131 VAL A N 1
ATOM 952 C CA . VAL A 1 131 ? 1.544 2.678 8.689 1.00 82.25 131 VAL A CA 1
ATOM 953 C C . VAL A 1 131 ? 0.695 2.556 7.435 1.00 82.25 131 VAL A C 1
ATOM 955 O O . VAL A 1 131 ? -0.477 2.915 7.436 1.00 82.25 131 VAL A O 1
ATOM 958 N N . ARG A 1 132 ? 1.302 2.102 6.337 1.00 78.94 132 ARG A N 1
ATOM 959 C CA . ARG A 1 132 ? 0.610 1.937 5.056 1.00 78.94 132 ARG A CA 1
ATOM 960 C C . ARG A 1 132 ? 0.310 0.469 4.820 1.00 78.94 132 ARG A C 1
ATOM 962 O O . ARG A 1 132 ? 1.229 -0.347 4.849 1.00 78.94 132 ARG A O 1
ATOM 969 N N . LEU A 1 133 ? -0.949 0.182 4.540 1.00 79.06 133 LEU A N 1
ATOM 970 C CA . LEU A 1 133 ? -1.435 -1.115 4.110 1.00 79.06 133 LEU A CA 1
ATOM 971 C C . LEU A 1 133 ? -1.887 -1.023 2.644 1.00 79.06 133 LEU A C 1
ATOM 973 O O . LEU A 1 133 ? -2.342 0.043 2.206 1.00 79.06 133 LEU A O 1
ATOM 977 N N . PRO A 1 134 ? -1.748 -2.111 1.873 1.00 72.69 134 PRO A N 1
ATOM 978 C CA . PRO A 1 134 ? -2.433 -2.229 0.591 1.00 72.69 134 PRO A CA 1
ATOM 979 C C . PRO A 1 134 ? -3.952 -2.186 0.814 1.00 72.69 134 PRO A C 1
ATOM 981 O O . PRO A 1 134 ? -4.436 -2.688 1.824 1.00 72.69 134 PRO A O 1
ATOM 984 N N . GLY A 1 135 ? -4.688 -1.542 -0.092 1.00 69.88 135 GLY A N 1
ATOM 985 C CA . GLY A 1 135 ? -6.152 -1.503 -0.046 1.00 69.88 135 GLY A CA 1
ATOM 986 C C . GLY A 1 135 ? -6.821 -2.682 -0.754 1.00 69.88 135 GLY A C 1
ATOM 987 O O . GLY A 1 135 ? -7.930 -3.030 -0.382 1.00 69.88 135 GLY A O 1
ATOM 988 N N . ASP A 1 136 ? -6.119 -3.374 -1.661 1.00 73.44 136 ASP A N 1
ATOM 989 C CA . ASP A 1 136 ? -6.584 -4.621 -2.301 1.00 73.44 136 ASP A CA 1
ATOM 990 C C . ASP A 1 136 ? -6.457 -5.844 -1.362 1.00 73.44 136 ASP A C 1
ATOM 992 O O . ASP A 1 136 ? -5.902 -6.890 -1.720 1.00 73.44 136 ASP A O 1
ATOM 996 N N . LEU A 1 137 ? -6.920 -5.692 -0.122 1.00 76.00 137 LEU A N 1
ATOM 997 C CA . LEU A 1 137 ? -7.117 -6.794 0.817 1.00 76.00 137 LEU A CA 1
ATOM 998 C C . LEU A 1 137 ? -8.413 -7.525 0.450 1.00 76.00 137 LEU A C 1
ATOM 1000 O O . LEU A 1 137 ? -9.388 -6.879 0.078 1.00 76.00 137 LEU A O 1
ATOM 1004 N N . GLU A 1 138 ? -8.433 -8.855 0.587 1.00 76.75 138 GLU A N 1
ATOM 1005 C CA . GLU A 1 138 ? -9.588 -9.702 0.223 1.00 76.75 138 GLU A CA 1
ATOM 1006 C C . GLU A 1 138 ? -10.918 -9.240 0.849 1.00 76.75 138 GLU A C 1
ATOM 1008 O O . GLU A 1 138 ? -11.972 -9.406 0.241 1.00 76.75 138 GLU A O 1
ATOM 1013 N N . ASP A 1 139 ? -10.863 -8.635 2.040 1.00 80.38 139 ASP A N 1
ATOM 1014 C CA . ASP A 1 139 ? -12.015 -8.065 2.743 1.00 80.38 139 ASP A CA 1
ATOM 1015 C C . ASP A 1 139 ? -11.614 -6.800 3.526 1.00 80.38 139 ASP A C 1
ATOM 1017 O O . ASP A 1 139 ? -11.471 -6.796 4.754 1.00 80.38 139 ASP A O 1
ATOM 1021 N N . LEU A 1 140 ? -11.364 -5.710 2.795 1.00 80.38 140 LEU A N 1
ATOM 1022 C CA . LEU A 1 140 ? -10.978 -4.434 3.399 1.00 80.38 140 LEU A CA 1
ATOM 1023 C C . LEU A 1 140 ? -12.054 -3.888 4.355 1.00 80.38 140 LEU A C 1
ATOM 1025 O O . LEU A 1 140 ? -11.732 -3.383 5.434 1.00 80.38 140 LEU A O 1
ATOM 1029 N N . ASP A 1 141 ? -13.327 -3.983 3.978 1.00 81.94 141 ASP A N 1
ATOM 1030 C CA . ASP A 1 141 ? -14.417 -3.459 4.800 1.00 81.94 141 ASP A CA 1
ATOM 1031 C C . ASP A 1 141 ? -14.571 -4.271 6.098 1.00 81.94 141 ASP A C 1
ATOM 1033 O O . ASP A 1 141 ? -14.784 -3.684 7.165 1.00 81.94 141 ASP A O 1
ATOM 1037 N N . GLY A 1 142 ? -14.353 -5.591 6.054 1.00 84.25 142 GLY A N 1
ATOM 1038 C CA . GLY A 1 142 ? -14.272 -6.442 7.240 1.00 84.25 142 GLY A CA 1
ATOM 1039 C C . GLY A 1 142 ? -13.107 -6.086 8.162 1.00 84.25 142 GLY A C 1
ATOM 1040 O O . GLY A 1 142 ? -13.295 -6.027 9.379 1.00 84.25 142 GLY A O 1
ATOM 1041 N N . LEU A 1 143 ? -11.931 -5.748 7.616 1.00 85.06 143 LEU A N 1
ATOM 1042 C CA . LEU A 1 143 ? -10.807 -5.244 8.417 1.00 85.06 143 LEU A CA 1
ATOM 1043 C C . LEU A 1 143 ? -11.172 -3.937 9.134 1.00 85.06 143 LEU A C 1
ATOM 1045 O O . LEU A 1 143 ? -10.909 -3.787 10.328 1.00 85.06 143 LEU A O 1
ATOM 1049 N N . ILE A 1 144 ? -11.786 -2.984 8.429 1.00 85.38 144 ILE A N 1
ATOM 1050 C CA . ILE A 1 144 ? -12.191 -1.695 9.012 1.00 85.38 144 ILE A CA 1
ATOM 1051 C C . ILE A 1 144 ? -13.245 -1.905 10.105 1.00 85.38 144 ILE A C 1
ATOM 1053 O O . ILE A 1 144 ? -13.168 -1.280 11.168 1.00 85.38 144 ILE A O 1
ATOM 1057 N N . ALA A 1 145 ? -14.209 -2.798 9.872 1.00 85.62 145 ALA A N 1
ATOM 1058 C CA . ALA A 1 145 ? -15.222 -3.157 10.856 1.00 85.62 145 ALA A CA 1
ATOM 1059 C C . ALA A 1 145 ? -14.593 -3.786 12.109 1.00 85.62 145 ALA A C 1
ATOM 1061 O O . ALA A 1 145 ? -14.929 -3.385 13.225 1.00 85.62 145 ALA A O 1
ATOM 1062 N N . ALA A 1 146 ? -13.635 -4.700 11.941 1.00 85.81 146 ALA A N 1
ATOM 1063 C CA . ALA A 1 146 ? -12.917 -5.331 13.043 1.00 85.81 146 ALA A CA 1
ATOM 1064 C C . ALA A 1 146 ? -12.067 -4.325 13.840 1.00 85.81 146 ALA A C 1
ATOM 1066 O O . ALA A 1 146 ? -12.087 -4.328 15.072 1.00 85.81 146 ALA A O 1
ATOM 1067 N N . LEU A 1 147 ? -11.384 -3.399 13.157 1.00 85.38 147 LEU A N 1
ATOM 1068 C CA . LEU A 1 147 ? -10.631 -2.319 13.802 1.00 85.38 147 LEU A CA 1
ATOM 1069 C C . LEU A 1 147 ? -11.539 -1.381 14.605 1.00 85.38 147 LEU A C 1
ATOM 1071 O O . LEU A 1 147 ? -11.185 -1.016 15.723 1.00 85.38 147 LEU A O 1
ATOM 1075 N N . ARG A 1 148 ? -12.719 -1.027 14.083 1.00 85.12 148 ARG A N 1
ATOM 1076 C CA . ARG A 1 148 ? -13.720 -0.232 14.818 1.00 85.12 148 ARG A CA 1
ATOM 1077 C C . ARG A 1 148 ? -14.320 -0.983 16.001 1.00 85.12 148 ARG A C 1
ATOM 1079 O O . ARG A 1 148 ? -14.578 -0.372 17.032 1.00 85.12 148 ARG A O 1
ATOM 1086 N N . ALA A 1 149 ? -14.538 -2.289 15.867 1.00 85.19 149 ALA A N 1
ATOM 1087 C CA . ALA A 1 149 ? -15.014 -3.119 16.968 1.00 85.19 149 ALA A CA 1
ATOM 1088 C C . ALA A 1 149 ? -13.982 -3.184 18.105 1.00 85.19 149 ALA A C 1
ATOM 1090 O O . ALA A 1 149 ? -14.349 -3.107 19.275 1.00 85.19 149 ALA A O 1
ATOM 1091 N N . ALA A 1 150 ? -12.693 -3.273 17.764 1.00 84.12 150 ALA A N 1
ATOM 1092 C CA . ALA A 1 150 ? -11.596 -3.285 18.728 1.00 84.12 150 ALA A CA 1
ATOM 1093 C C . ALA A 1 150 ? -11.249 -1.886 19.282 1.00 84.12 150 ALA A C 1
ATOM 1095 O O . ALA A 1 150 ? -10.775 -1.775 20.412 1.00 84.12 150 ALA A O 1
ATOM 1096 N N . ASN A 1 151 ? -11.487 -0.817 18.518 1.00 85.12 151 ASN A N 1
ATOM 1097 C CA . ASN A 1 151 ? -11.274 0.573 18.924 1.00 85.12 151 ASN A CA 1
ATOM 1098 C C . ASN A 1 151 ? -12.426 1.465 18.416 1.00 85.12 151 ASN A C 1
ATOM 1100 O O . ASN A 1 151 ? -12.369 1.991 17.302 1.00 85.12 151 ASN A O 1
ATOM 1104 N N . PRO A 1 152 ? -13.466 1.682 19.245 1.00 83.25 152 PRO A N 1
ATOM 1105 C CA . PRO A 1 152 ? -14.635 2.480 18.872 1.00 83.25 152 PRO A CA 1
ATOM 1106 C C . PRO A 1 152 ? -14.337 3.966 18.640 1.00 83.25 152 PRO A C 1
ATOM 1108 O O . PRO A 1 152 ? -15.092 4.640 17.944 1.00 83.25 152 PRO A O 1
ATOM 1111 N N . SER A 1 153 ? -13.251 4.491 19.219 1.00 84.44 153 SER A N 1
ATOM 1112 C CA . SER A 1 153 ? -12.821 5.888 19.052 1.00 84.44 153 SER A CA 1
ATOM 1113 C C . SER A 1 153 ? -12.078 6.158 17.742 1.00 84.44 153 SER A C 1
ATOM 1115 O O . SER A 1 153 ? -11.712 7.299 17.467 1.00 84.44 153 SER A O 1
ATOM 1117 N N . LEU A 1 154 ? -11.847 5.125 16.933 1.00 85.31 154 LEU A N 1
ATOM 1118 C CA . LEU A 1 154 ? -11.079 5.212 15.702 1.00 85.31 154 LEU A CA 1
ATOM 1119 C C . LEU A 1 154 ? -11.786 6.089 14.657 1.00 85.31 154 LEU A C 1
ATOM 1121 O O . LEU A 1 154 ? -12.878 5.775 14.167 1.00 85.31 154 LEU A O 1
ATOM 1125 N N . ALA A 1 155 ? -11.132 7.189 14.285 1.00 84.88 155 ALA A N 1
ATOM 1126 C CA . ALA A 1 155 ? -11.614 8.076 13.237 1.00 84.88 155 ALA A CA 1
ATOM 1127 C C . ALA A 1 155 ? -11.384 7.426 11.865 1.00 84.88 155 ALA A C 1
ATOM 1129 O O . ALA A 1 155 ? -10.264 7.050 11.531 1.00 84.88 155 ALA A O 1
ATOM 1130 N N . LEU A 1 156 ? -12.438 7.291 11.062 1.00 84.62 156 LEU A N 1
ATOM 1131 C CA . LEU A 1 156 ? -12.354 6.734 9.712 1.00 84.62 156 LEU A CA 1
ATOM 1132 C C . LEU A 1 156 ? -12.646 7.834 8.699 1.00 84.62 156 LEU A C 1
ATOM 1134 O O . LEU A 1 156 ? -13.729 8.420 8.728 1.00 84.62 156 LEU A O 1
ATOM 1138 N N . THR A 1 157 ? -11.712 8.049 7.782 1.00 83.94 157 THR A N 1
ATOM 1139 C CA . THR A 1 157 ? -11.899 8.922 6.625 1.00 83.94 157 THR A CA 1
ATOM 1140 C C . THR A 1 157 ? -11.835 8.064 5.372 1.00 83.94 157 THR A C 1
ATOM 1142 O O . THR A 1 157 ? -10.801 7.464 5.080 1.00 83.94 157 THR A O 1
ATOM 1145 N N . ASP A 1 158 ? -12.938 7.990 4.633 1.00 80.56 158 ASP A N 1
ATOM 1146 C CA . ASP A 1 158 ? -13.009 7.228 3.389 1.00 80.56 158 ASP A CA 1
ATOM 1147 C C . ASP A 1 158 ? -13.097 8.181 2.192 1.00 80.56 158 ASP A C 1
ATOM 1149 O O . ASP A 1 158 ? -14.072 8.915 2.025 1.00 80.56 158 ASP A O 1
ATOM 1153 N N . HIS A 1 159 ? -12.052 8.189 1.370 1.00 78.81 159 HIS A N 1
ATOM 1154 C CA . HIS A 1 159 ? -11.961 8.999 0.159 1.00 78.81 159 HIS A CA 1
ATOM 1155 C C . HIS A 1 159 ? -12.398 8.242 -1.105 1.00 78.81 159 HIS A C 1
ATOM 1157 O O . HIS A 1 159 ? -12.354 8.824 -2.190 1.00 78.81 159 HIS A O 1
ATOM 1163 N N . ARG A 1 160 ? -12.843 6.977 -1.005 1.00 70.38 160 ARG A N 1
ATOM 1164 C CA . ARG A 1 160 ? -13.318 6.187 -2.160 1.00 70.38 160 ARG A CA 1
ATOM 1165 C C . ARG A 1 160 ? -14.523 6.837 -2.857 1.00 70.38 160 ARG A C 1
ATOM 1167 O O . ARG A 1 160 ? -14.634 6.771 -4.075 1.00 70.38 160 ARG A O 1
ATOM 1174 N N . GLY A 1 161 ? -15.379 7.540 -2.109 1.00 56.09 161 GLY A N 1
ATOM 1175 C CA . GLY A 1 161 ? -16.587 8.197 -2.633 1.00 56.09 161 GLY A CA 1
ATOM 1176 C C . GLY A 1 161 ? -16.376 9.529 -3.371 1.00 56.09 161 GLY A C 1
ATOM 1177 O O . GLY A 1 161 ? -17.346 10.099 -3.857 1.00 56.09 161 GLY A O 1
ATOM 1178 N N . GLY A 1 162 ? -15.146 10.051 -3.448 1.00 47.81 162 GLY A N 1
ATOM 1179 C CA . GLY A 1 162 ? -14.850 11.359 -4.058 1.00 47.81 162 GLY A CA 1
ATOM 1180 C C . GLY A 1 162 ? -14.523 11.336 -5.557 1.00 47.81 162 GLY A C 1
ATOM 1181 O O . GLY A 1 162 ? -14.188 12.379 -6.110 1.00 47.81 162 GLY A O 1
ATOM 1182 N N . LEU A 1 163 ? -14.568 10.163 -6.197 1.00 45.16 163 LEU A N 1
ATOM 1183 C CA . LEU A 1 163 ? -14.218 9.946 -7.610 1.00 45.16 163 LEU A CA 1
ATOM 1184 C C . LEU A 1 163 ? -15.437 9.568 -8.477 1.00 45.16 163 LEU A C 1
ATOM 1186 O O . LEU A 1 163 ? -15.275 8.871 -9.479 1.00 45.16 163 LEU A O 1
ATOM 1190 N N . ALA A 1 164 ? -16.639 9.992 -8.074 1.00 38.03 164 ALA A N 1
ATOM 1191 C CA . ALA A 1 164 ? -17.855 9.874 -8.882 1.00 38.03 164 ALA A CA 1
ATOM 1192 C C . ALA A 1 164 ? -18.002 11.055 -9.853 1.00 38.03 164 ALA A C 1
ATOM 1194 O O . ALA A 1 164 ? -17.753 12.204 -9.420 1.00 38.03 164 ALA A O 1
#

Sequence (164 aa):
MGGPNEPGGGGARQEWRVSDDFEHRLGCGLIAAVGVPAWFGLMALALGREASGLAVVVAFVLFAVAATVGLPALRRLRRMPTCVVLEDGWLQLSGRGPSLALPVSAIQSVEVGANAGLESVRLYTEQGRTVRLPGDLEDLDGLIAALRAANPSLALTDHRGGLA